Protein AF-A0A354Q808-F1 (afdb_monomer_lite)

Sequence (51 aa):
ELQALCTKHKLGGIIAPNFAIGAVLMMKYSQDAAKYFPHAEVIELHHDGKV

pLDDT: mean 92.52, std 9.15, range [53.0, 98.12]

Secondary structure (DSSP, 8-state):
-HHHHHHHHT------S---HHHHHHHHHHHHHTTT-S---------TT--

Radius of gyration: 16.97 Å; chains: 1; boundin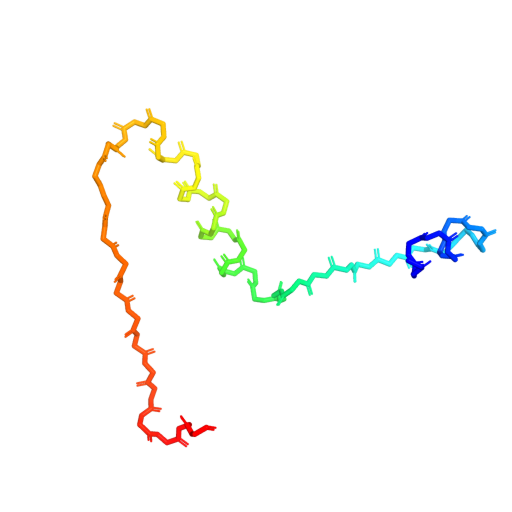g box: 41×23×38 Å

Structure (mmCIF, N/CA/C/O backbone):
data_AF-A0A354Q808-F1
#
_entry.id   AF-A0A354Q808-F1
#
loop_
_atom_site.group_PDB
_atom_site.id
_atom_site.type_symbol
_atom_site.label_atom_id
_atom_site.label_alt_id
_atom_site.label_comp_id
_atom_site.label_asym_id
_atom_site.label_entity_id
_atom_site.label_seq_id
_atom_site.pdbx_PDB_ins_code
_atom_site.Cartn_x
_atom_site.Cartn_y
_atom_site.Cartn_z
_atom_site.occupancy
_atom_site.B_iso_or_equiv
_atom_site.auth_seq_id
_atom_site.auth_comp_id
_atom_site.auth_asym_id
_atom_site.auth_atom_id
_atom_site.pdbx_PDB_model_num
ATOM 1 N N . GLU A 1 1 ? -16.166 -6.264 12.611 1.00 90.31 1 GLU A N 1
ATOM 2 C CA . GLU A 1 1 ? -16.585 -5.942 13.994 1.00 90.31 1 GLU A CA 1
ATOM 3 C C . GLU A 1 1 ? -16.092 -4.570 14.458 1.00 90.31 1 GLU A C 1
ATOM 5 O O . GLU A 1 1 ? -16.926 -3.704 14.691 1.00 90.31 1 GLU A O 1
ATOM 10 N N . LEU A 1 2 ? -14.774 -4.320 14.496 1.00 93.25 2 LEU A N 1
ATOM 11 C CA . LEU A 1 2 ? -14.200 -3.038 14.953 1.00 93.25 2 LEU A CA 1
ATOM 12 C C . LEU A 1 2 ? -14.777 -1.801 14.246 1.00 93.25 2 LEU A C 1
ATOM 14 O O . LEU A 1 2 ? -15.147 -0.838 14.907 1.00 93.25 2 LEU A O 1
ATOM 18 N N . GLN A 1 3 ? -14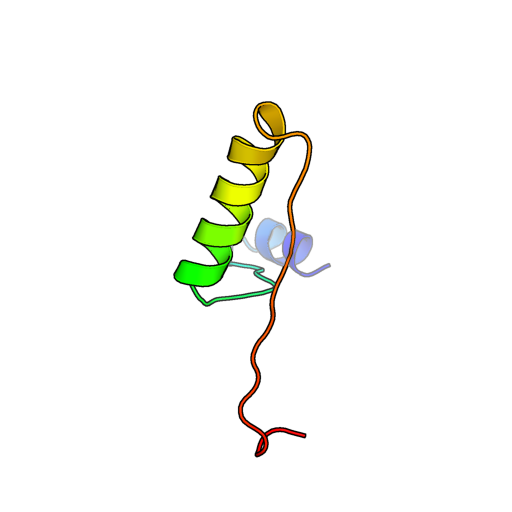.933 -1.846 12.920 1.00 94.19 3 GLN A N 1
ATOM 19 C CA . GLN A 1 3 ? -15.496 -0.722 12.164 1.00 94.19 3 GLN A CA 1
ATOM 20 C C . GLN A 1 3 ? -16.931 -0.381 12.597 1.00 94.19 3 GLN A C 1
ATOM 22 O O . GLN A 1 3 ? -17.257 0.789 12.766 1.00 94.19 3 GLN A O 1
ATOM 27 N N . ALA A 1 4 ? -17.763 -1.395 12.861 1.00 94.81 4 ALA A N 1
ATOM 28 C CA . ALA A 1 4 ? -19.135 -1.198 13.329 1.00 94.81 4 ALA A CA 1
ATOM 29 C C . ALA A 1 4 ? -19.177 -0.582 14.738 1.00 94.81 4 ALA A C 1
ATOM 31 O O . ALA A 1 4 ? -19.997 0.299 15.002 1.00 94.81 4 ALA A O 1
ATOM 32 N N . LEU A 1 5 ? -18.267 -0.995 15.628 1.00 96.00 5 LEU A N 1
ATOM 33 C CA . LEU A 1 5 ? -18.118 -0.400 16.958 1.00 96.00 5 LEU A CA 1
ATOM 34 C C . LEU A 1 5 ? -17.671 1.068 16.867 1.00 96.00 5 LEU A C 1
ATOM 36 O O . LEU A 1 5 ? -18.298 1.929 17.484 1.00 96.00 5 LEU A O 1
ATOM 40 N N . CYS A 1 6 ? -16.660 1.386 16.053 1.00 96.38 6 CYS A N 1
ATOM 41 C CA . CYS A 1 6 ? -16.209 2.765 15.838 1.00 96.38 6 CYS A CA 1
ATOM 42 C C . CYS A 1 6 ? -17.346 3.667 15.333 1.00 96.38 6 CYS A C 1
ATOM 44 O O . CYS A 1 6 ? -17.559 4.749 15.883 1.00 96.38 6 CYS A O 1
ATOM 46 N N . THR A 1 7 ? -18.138 3.200 14.362 1.00 95.31 7 THR A N 1
ATOM 47 C CA . THR A 1 7 ? -19.315 3.934 13.874 1.00 95.31 7 THR A CA 1
ATOM 48 C C . THR A 1 7 ? -20.360 4.136 14.974 1.00 95.31 7 THR A C 1
ATOM 50 O O . THR A 1 7 ? -20.826 5.260 15.164 1.00 95.31 7 THR A O 1
ATOM 53 N N . LYS A 1 8 ? -20.694 3.088 15.742 1.00 97.69 8 LYS A N 1
ATOM 54 C CA . LYS A 1 8 ? -21.663 3.163 16.852 1.00 97.69 8 LYS A CA 1
ATOM 55 C C . LYS A 1 8 ? -21.256 4.192 17.909 1.00 97.69 8 LYS A C 1
ATOM 57 O O . LYS A 1 8 ? -22.105 4.925 18.411 1.00 97.69 8 LYS A O 1
ATOM 62 N N . HIS A 1 9 ? -19.970 4.250 18.239 1.00 97.25 9 HIS A N 1
ATOM 63 C CA . HIS A 1 9 ? -19.439 5.129 19.281 1.00 97.25 9 HIS A CA 1
ATOM 64 C C . HIS A 1 9 ? -18.979 6.501 18.761 1.00 97.25 9 HIS A C 1
ATOM 66 O O . HIS A 1 9 ? -18.498 7.307 19.553 1.00 97.25 9 HIS A O 1
ATOM 72 N N . LYS A 1 10 ? -19.148 6.790 17.460 1.00 96.31 10 LYS A N 1
ATOM 73 C CA . LYS A 1 10 ? -18.656 8.013 16.795 1.00 96.31 10 LYS A CA 1
ATOM 74 C C . LYS A 1 10 ? -17.156 8.248 17.023 1.00 96.31 10 LYS A C 1
ATOM 76 O O . LYS A 1 10 ? -16.716 9.377 17.231 1.00 96.31 10 LYS A O 1
ATOM 81 N N . LEU A 1 11 ? -16.377 7.170 16.984 1.00 97.06 11 LEU A N 1
ATOM 82 C CA . LEU A 1 11 ? -14.927 7.199 17.143 1.00 97.06 11 LEU A CA 1
ATOM 83 C C . LEU A 1 11 ? -14.249 7.074 15.778 1.00 97.06 11 LEU A C 1
ATOM 85 O O . LEU A 1 11 ? -14.601 6.208 14.977 1.00 97.06 11 LEU A O 1
ATOM 89 N N . GLY A 1 12 ? -13.260 7.933 15.527 1.00 94.19 12 GLY A N 1
ATOM 90 C CA . GLY A 1 12 ? -12.358 7.792 14.386 1.00 94.19 12 GLY A CA 1
ATOM 91 C C . GLY A 1 12 ? -11.335 6.680 14.624 1.00 94.19 12 GLY A C 1
ATOM 92 O O . GLY A 1 12 ? -10.947 6.418 15.761 1.00 94.19 12 GLY A O 1
ATOM 93 N N . GLY A 1 13 ? -10.887 6.030 13.552 1.00 91.69 13 GLY A N 1
ATOM 94 C CA . GLY A 1 13 ? -9.864 4.991 13.622 1.00 91.69 13 GLY A CA 1
ATOM 95 C C . GLY A 1 13 ? -9.314 4.646 12.243 1.00 91.69 13 GLY A C 1
ATOM 96 O O . GLY A 1 13 ? -10.008 4.794 11.238 1.00 91.69 13 GLY A O 1
ATOM 97 N N . ILE A 1 14 ? -8.063 4.191 12.205 1.00 92.19 14 ILE A N 1
ATOM 98 C CA . ILE A 1 14 ? -7.402 3.717 10.987 1.00 92.19 14 ILE A CA 1
ATOM 99 C C . ILE A 1 14 ? -7.167 2.218 11.142 1.00 92.19 14 ILE A C 1
ATOM 101 O O . ILE A 1 14 ? -6.478 1.785 12.062 1.00 92.19 14 ILE A O 1
ATOM 105 N N . ILE A 1 15 ? -7.735 1.435 10.227 1.00 92.06 15 ILE A N 1
ATOM 106 C CA . ILE A 1 15 ? -7.447 0.008 10.091 1.00 92.06 15 ILE A CA 1
ATOM 107 C C . ILE A 1 15 ? -6.570 -0.127 8.854 1.00 92.06 15 ILE A C 1
ATOM 109 O O . ILE A 1 15 ? -7.042 0.067 7.735 1.00 92.06 15 ILE A O 1
ATOM 113 N N . ALA A 1 16 ? -5.290 -0.419 9.060 1.00 93.00 16 ALA A N 1
ATOM 114 C CA . ALA A 1 16 ? -4.327 -0.562 7.982 1.00 93.00 16 ALA A CA 1
ATOM 115 C C . ALA A 1 16 ? -3.515 -1.852 8.176 1.00 93.00 16 ALA A C 1
ATOM 117 O O . ALA A 1 16 ? -3.020 -2.089 9.278 1.00 93.00 16 ALA A O 1
ATOM 118 N N . PRO A 1 17 ? -3.347 -2.677 7.127 1.00 91.62 17 PRO A N 1
ATOM 119 C CA . PRO A 1 17 ? -2.489 -3.862 7.182 1.00 91.62 17 PRO A CA 1
ATOM 120 C C . PRO A 1 17 ? -0.996 -3.501 7.131 1.00 91.62 17 PRO A C 1
ATOM 122 O O . PRO A 1 17 ? -0.144 -4.338 7.408 1.00 91.62 17 PRO A O 1
ATOM 125 N N . ASN A 1 18 ? -0.672 -2.261 6.754 1.00 94.56 18 ASN A N 1
ATOM 126 C CA . ASN A 1 18 ? 0.682 -1.737 6.668 1.00 94.56 18 ASN A CA 1
ATOM 127 C C . ASN A 1 18 ? 0.661 -0.226 6.957 1.00 94.56 18 ASN A C 1
ATOM 129 O O . ASN A 1 18 ? -0.130 0.504 6.361 1.00 94.56 18 ASN A O 1
ATOM 133 N N . PHE A 1 19 ? 1.527 0.232 7.865 1.00 94.88 19 PHE A N 1
ATOM 134 C CA . PHE A 1 19 ? 1.657 1.645 8.250 1.00 94.88 19 PHE A CA 1
ATOM 135 C C . PHE A 1 19 ? 2.840 2.358 7.579 1.00 94.88 19 PHE A C 1
ATOM 137 O O . PHE A 1 19 ? 2.986 3.573 7.712 1.00 94.88 19 PHE A O 1
ATOM 144 N N . ALA A 1 20 ? 3.685 1.636 6.841 1.00 96.25 20 ALA A N 1
ATOM 145 C CA . ALA A 1 20 ? 4.764 2.235 6.076 1.00 96.25 20 ALA A CA 1
ATOM 146 C C . ALA A 1 20 ? 4.182 2.991 4.873 1.00 96.25 20 ALA A C 1
ATOM 148 O O . ALA A 1 20 ? 3.760 2.392 3.884 1.00 96.25 20 ALA A O 1
ATOM 149 N N . ILE A 1 21 ? 4.193 4.324 4.946 1.00 94.94 21 ILE A N 1
ATOM 150 C CA . ILE A 1 21 ? 3.638 5.209 3.909 1.00 94.94 21 ILE A CA 1
ATOM 151 C C . ILE A 1 21 ? 4.234 4.891 2.534 1.00 94.94 21 ILE A C 1
ATOM 153 O O . ILE A 1 21 ? 3.496 4.795 1.559 1.00 94.94 21 ILE A O 1
ATO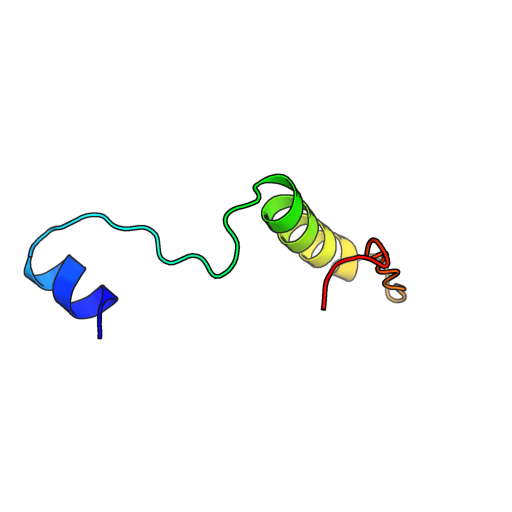M 157 N N . GLY A 1 22 ? 5.550 4.662 2.459 1.00 96.75 22 GLY A N 1
ATOM 158 C CA . GLY A 1 22 ? 6.221 4.293 1.211 1.00 96.75 22 GLY A CA 1
ATOM 159 C C . GLY A 1 22 ? 5.656 3.015 0.585 1.00 96.75 22 GLY A C 1
ATOM 160 O O . GLY A 1 22 ? 5.395 2.992 -0.613 1.00 96.75 22 GLY A O 1
ATOM 161 N N . ALA A 1 23 ? 5.379 1.986 1.392 1.00 95.25 23 ALA A N 1
ATOM 162 C CA . ALA A 1 23 ? 4.787 0.740 0.909 1.00 95.25 23 ALA A CA 1
ATOM 163 C C . ALA A 1 23 ? 3.333 0.940 0.453 1.00 95.25 23 ALA A C 1
ATOM 165 O O . ALA A 1 23 ? 2.933 0.415 -0.584 1.00 95.25 23 ALA A O 1
ATOM 166 N N . VAL A 1 24 ? 2.548 1.736 1.185 1.00 95.69 24 VAL A N 1
ATOM 167 C CA . VAL A 1 24 ? 1.163 2.068 0.804 1.00 95.69 24 VAL A CA 1
ATOM 168 C C . VAL A 1 24 ? 1.120 2.849 -0.512 1.00 95.69 24 VAL A C 1
ATOM 170 O O . VAL A 1 24 ? 0.323 2.524 -1.393 1.00 95.69 24 VAL A O 1
ATOM 173 N N . LEU A 1 25 ? 2.004 3.835 -0.680 1.00 97.19 25 LEU A N 1
ATOM 174 C CA . LEU A 1 25 ? 2.134 4.596 -1.924 1.00 97.19 25 LEU A CA 1
ATOM 175 C C . LEU A 1 25 ? 2.614 3.719 -3.083 1.00 97.19 25 LEU A C 1
ATOM 177 O O . LEU A 1 25 ? 2.050 3.807 -4.170 1.00 97.19 25 LEU A O 1
ATOM 181 N N . MET A 1 26 ? 3.597 2.845 -2.851 1.00 97.00 26 MET A N 1
ATOM 182 C CA . MET A 1 26 ? 4.052 1.867 -3.841 1.00 97.00 26 MET A CA 1
ATOM 183 C C . MET A 1 26 ? 2.881 1.008 -4.321 1.00 97.00 26 MET A C 1
ATOM 185 O O . MET A 1 26 ? 2.601 0.988 -5.513 1.00 97.00 26 MET A O 1
ATOM 189 N N . MET A 1 27 ? 2.134 0.379 -3.406 1.00 96.00 27 MET A N 1
ATOM 190 C CA . MET A 1 27 ? 0.967 -0.436 -3.765 1.00 96.00 27 MET A CA 1
ATOM 191 C C . MET A 1 27 ? -0.062 0.363 -4.575 1.00 96.00 27 MET A C 1
ATOM 193 O O . MET A 1 27 ? -0.560 -0.127 -5.590 1.00 96.00 27 MET A O 1
ATOM 197 N N . LYS A 1 28 ? -0.355 1.605 -4.166 1.00 97.25 28 LYS A N 1
ATOM 198 C CA . LYS A 1 28 ? -1.306 2.472 -4.871 1.00 97.25 28 LYS A CA 1
ATOM 199 C C . LYS A 1 28 ? -0.850 2.789 -6.299 1.00 97.25 28 LYS A C 1
ATOM 201 O O . LYS A 1 28 ? -1.633 2.631 -7.235 1.00 97.25 28 LYS A O 1
ATOM 206 N N . TYR A 1 29 ? 0.400 3.200 -6.487 1.00 97.44 29 TYR A N 1
ATOM 207 C CA . TYR A 1 29 ? 0.893 3.581 -7.810 1.00 97.44 29 TYR A CA 1
ATOM 208 C C . TYR A 1 29 ? 1.194 2.382 -8.708 1.00 97.44 29 TYR A C 1
ATOM 210 O O . TYR A 1 29 ? 0.977 2.475 -9.914 1.00 97.44 29 TYR A O 1
ATOM 218 N N . SER A 1 30 ? 1.593 1.236 -8.152 1.00 97.44 30 SER A N 1
ATOM 219 C CA . SER A 1 30 ? 1.691 -0.018 -8.905 1.00 97.44 30 SER A CA 1
ATOM 220 C C . SER A 1 30 ? 0.333 -0.427 -9.485 1.00 97.44 30 SER A C 1
ATOM 222 O O . SER A 1 30 ? 0.262 -0.804 -10.653 1.00 97.44 30 SER A O 1
ATOM 224 N N . GLN A 1 31 ? -0.760 -0.284 -8.722 1.00 96.62 31 GLN A N 1
ATOM 225 C CA . GLN A 1 31 ? -2.119 -0.527 -9.231 1.00 96.62 31 GLN A CA 1
ATOM 226 C C . GLN A 1 31 ? -2.512 0.449 -10.347 1.00 96.62 31 GLN A C 1
ATOM 228 O O . GLN A 1 31 ? -3.155 0.054 -11.320 1.00 96.62 31 GLN A O 1
ATOM 233 N N . ASP A 1 32 ? -2.135 1.723 -10.222 1.00 98.00 32 ASP A N 1
ATOM 234 C CA . ASP A 1 32 ? -2.425 2.721 -11.251 1.00 98.00 32 ASP A CA 1
ATOM 235 C C . ASP A 1 32 ? -1.614 2.459 -12.538 1.00 98.00 32 ASP A C 1
ATOM 237 O O . ASP A 1 32 ? -2.162 2.569 -13.637 1.00 98.00 32 ASP A O 1
ATOM 241 N N . ALA A 1 33 ? -0.348 2.046 -12.411 1.00 97.81 33 ALA A N 1
ATOM 242 C CA . ALA A 1 33 ? 0.543 1.716 -13.525 1.00 97.81 33 ALA A CA 1
ATOM 243 C C . ALA A 1 33 ? 0.149 0.418 -14.253 1.00 97.81 33 ALA A C 1
ATOM 245 O O . ALA A 1 33 ? 0.288 0.342 -15.475 1.00 97.81 33 ALA A O 1
ATOM 246 N N . ALA A 1 34 ? -0.405 -0.572 -13.546 1.00 97.44 34 ALA A N 1
ATOM 247 C CA . ALA A 1 34 ? -0.819 -1.860 -14.118 1.00 97.44 34 ALA A CA 1
ATOM 248 C C . ALA A 1 34 ? -1.834 -1.736 -15.274 1.00 97.44 34 ALA A C 1
ATOM 250 O O . ALA A 1 34 ? -1.958 -2.640 -16.095 1.00 97.44 34 ALA A O 1
ATOM 251 N N . LYS A 1 35 ? -2.535 -0.598 -15.381 1.00 97.31 35 LYS A N 1
ATOM 252 C CA . LYS A 1 35 ? -3.428 -0.283 -16.511 1.00 97.31 35 LYS A CA 1
ATOM 253 C C . LYS A 1 35 ? -2.687 -0.088 -17.838 1.00 97.31 35 LYS A C 1
ATOM 255 O O . LYS A 1 35 ? -3.300 -0.226 -18.891 1.00 97.31 35 LYS A O 1
ATOM 260 N N . TYR A 1 36 ? -1.405 0.267 -17.784 1.00 98.12 36 TYR A N 1
ATOM 261 C CA . TYR A 1 36 ? -0.588 0.625 -18.946 1.00 98.12 36 TYR A CA 1
ATOM 262 C C . TYR A 1 36 ? 0.547 -0.372 -19.203 1.00 98.12 36 TYR A C 1
ATOM 264 O O . TYR A 1 36 ? 1.001 -0.496 -20.338 1.00 98.12 36 TYR A O 1
ATOM 272 N N . PHE A 1 37 ? 0.993 -1.095 -18.171 1.00 97.19 37 PHE A N 1
ATOM 273 C CA . PHE A 1 37 ? 2.081 -2.067 -18.255 1.00 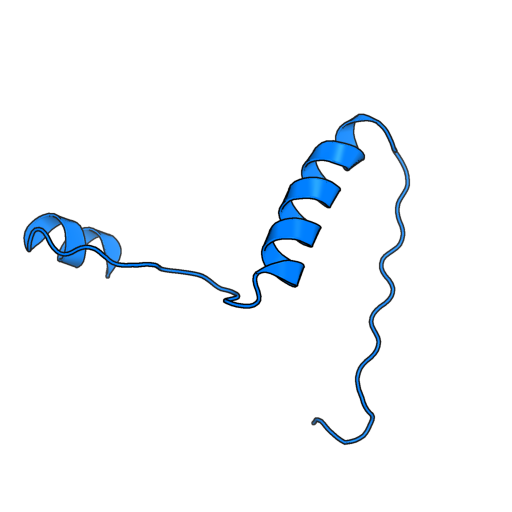97.19 37 PHE A CA 1
ATOM 274 C C . PHE A 1 37 ? 1.537 -3.488 -18.032 1.00 97.19 37 PHE A C 1
ATOM 276 O O . PHE A 1 37 ? 1.251 -3.850 -16.892 1.00 97.19 37 PHE A O 1
ATOM 283 N N . PRO A 1 38 ? 1.385 -4.308 -19.093 1.00 95.06 38 PRO A N 1
ATOM 284 C CA . PRO A 1 38 ? 0.775 -5.640 -18.993 1.00 95.06 38 PRO A CA 1
ATOM 285 C C . PRO A 1 38 ? 1.669 -6.680 -18.302 1.00 95.06 38 PRO A C 1
ATOM 287 O O . PRO A 1 38 ? 1.200 -7.759 -17.945 1.00 95.06 38 PRO A O 1
ATOM 290 N N . HIS A 1 39 ? 2.953 -6.369 -18.121 1.00 97.44 39 HIS A N 1
ATOM 291 C CA . HIS A 1 39 ? 3.934 -7.238 -17.486 1.00 97.44 39 HIS A CA 1
ATOM 292 C C . HIS A 1 39 ? 4.624 -6.491 -16.349 1.00 97.44 39 HIS A C 1
ATOM 294 O O . HIS A 1 39 ? 4.972 -5.318 -16.491 1.00 97.44 39 HIS A O 1
ATOM 300 N N . ALA A 1 40 ? 4.832 -7.187 -15.236 1.00 95.69 40 ALA A N 1
ATOM 301 C CA . ALA A 1 40 ? 5.546 -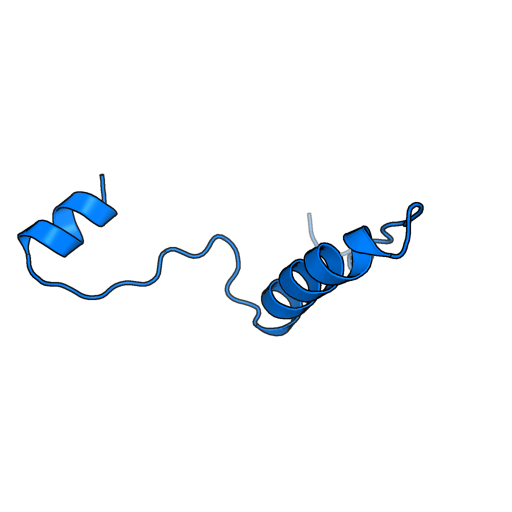6.686 -14.074 1.00 95.69 40 ALA A CA 1
ATOM 302 C C . ALA A 1 40 ? 6.247 -7.845 -13.358 1.00 95.69 40 ALA A C 1
ATOM 304 O O . ALA A 1 40 ? 5.812 -8.994 -13.445 1.00 95.69 40 ALA A O 1
ATOM 305 N N . GLU A 1 41 ? 7.307 -7.519 -12.628 1.00 96.50 41 GLU A N 1
ATOM 306 C CA . GLU A 1 41 ? 8.054 -8.432 -11.767 1.00 96.50 41 GLU A CA 1
ATOM 307 C C . GLU A 1 41 ? 8.154 -7.816 -10.368 1.00 96.50 41 GLU A C 1
ATOM 309 O O . GLU A 1 41 ? 8.219 -6.592 -10.223 1.00 96.50 41 GLU A O 1
ATOM 314 N N . VAL A 1 42 ? 8.141 -8.659 -9.337 1.00 94.56 42 VAL A N 1
ATOM 315 C CA . VAL A 1 42 ? 8.301 -8.244 -7.940 1.00 94.56 42 VAL A CA 1
ATOM 316 C C . VAL A 1 42 ? 9.582 -8.865 -7.406 1.00 94.56 42 VAL A C 1
ATOM 318 O O . VAL A 1 42 ? 9.746 -10.080 -7.458 1.0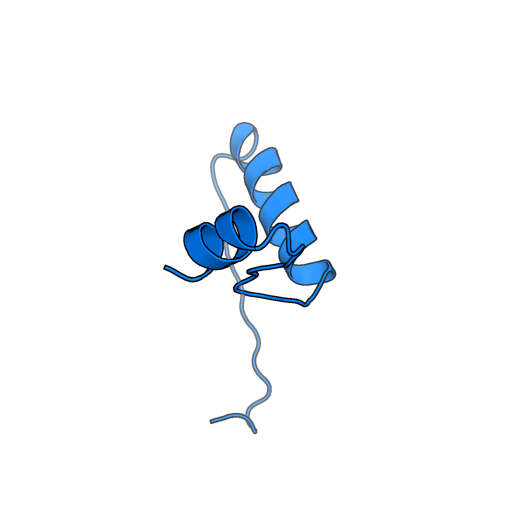0 94.56 42 VAL A O 1
ATOM 321 N N . ILE A 1 43 ? 10.469 -8.026 -6.875 1.00 94.50 43 ILE A N 1
ATOM 322 C CA . ILE A 1 43 ? 11.712 -8.443 -6.225 1.00 94.50 43 ILE A CA 1
ATOM 323 C C . ILE A 1 43 ? 11.627 -8.025 -4.761 1.00 94.50 43 ILE A C 1
ATOM 325 O O . ILE A 1 43 ? 11.351 -6.865 -4.456 1.00 94.50 43 ILE A O 1
ATOM 329 N N . GLU A 1 44 ? 11.876 -8.967 -3.859 1.00 93.31 44 GLU A N 1
ATOM 330 C CA . GLU A 1 44 ? 11.821 -8.752 -2.419 1.00 93.31 44 GLU A CA 1
ATOM 331 C C . GLU A 1 44 ? 13.181 -9.075 -1.798 1.00 93.31 44 GLU A C 1
ATOM 333 O O . GLU A 1 44 ? 13.735 -10.151 -2.015 1.00 93.31 44 GLU A O 1
ATOM 338 N N . LEU A 1 45 ? 13.729 -8.128 -1.034 1.00 90.31 45 LEU A N 1
ATOM 339 C CA . LEU A 1 45 ? 14.953 -8.327 -0.266 1.00 90.31 45 LEU A CA 1
ATOM 340 C C . LEU A 1 45 ? 14.633 -8.243 1.222 1.00 90.31 45 LEU A C 1
ATOM 342 O O . LEU A 1 45 ? 14.159 -7.220 1.718 1.00 90.31 45 LEU A O 1
ATOM 346 N N . HIS A 1 46 ? 14.984 -9.302 1.937 1.00 85.88 46 HIS A N 1
ATOM 347 C CA . HIS A 1 46 ? 15.021 -9.323 3.389 1.00 85.88 46 HIS A CA 1
ATOM 348 C C . HIS A 1 46 ? 16.476 -9.313 3.854 1.00 85.88 46 HIS A C 1
ATOM 350 O O . HIS A 1 46 ? 17.354 -9.840 3.179 1.00 85.88 46 HIS A O 1
ATOM 356 N N . HIS A 1 47 ? 16.745 -8.701 5.008 1.00 83.00 47 HIS A N 1
ATOM 357 C CA . HIS A 1 47 ? 18.032 -8.902 5.670 1.00 83.00 47 HIS A CA 1
ATOM 358 C C . HIS A 1 47 ? 18.026 -10.294 6.316 1.00 83.00 47 HIS A C 1
ATOM 360 O O . HIS A 1 47 ? 17.090 -10.596 7.058 1.00 83.00 47 HIS A O 1
ATOM 366 N N . ASP A 1 48 ? 19.083 -11.085 6.101 1.00 76.12 48 ASP A N 1
ATOM 367 C CA . ASP A 1 48 ? 19.234 -12.486 6.554 1.00 76.12 48 ASP A CA 1
ATOM 368 C C . ASP A 1 48 ? 19.015 -12.720 8.067 1.00 76.12 48 ASP A C 1
ATOM 370 O O . ASP A 1 48 ? 18.873 -13.854 8.513 1.00 76.12 48 ASP A O 1
ATOM 374 N N . GLY A 1 49 ? 18.977 -11.660 8.883 1.00 67.81 49 GLY A N 1
ATOM 375 C CA . GLY A 1 49 ? 18.786 -11.728 10.335 1.00 67.81 49 GLY A CA 1
ATOM 376 C C . GLY A 1 49 ? 17.335 -11.705 10.832 1.00 67.81 49 GLY A C 1
ATOM 377 O O . GLY A 1 49 ? 17.133 -11.660 12.046 1.00 67.81 49 GLY A O 1
ATOM 378 N N . LYS A 1 50 ? 16.326 -11.687 9.951 1.00 59.06 50 LYS A N 1
ATOM 379 C CA . LYS A 1 50 ? 14.911 -11.774 10.351 1.00 59.06 50 LYS A CA 1
ATOM 380 C C . LYS A 1 50 ? 14.317 -13.130 9.966 1.00 59.06 50 LYS A C 1
ATOM 382 O O . LYS A 1 50 ? 14.008 -13.352 8.800 1.00 59.06 50 LYS A O 1
ATOM 387 N N . VAL A 1 51 ? 14.154 -13.990 10.974 1.00 53.00 51 VAL A N 1
ATOM 388 C CA . VAL A 1 51 ? 13.224 -15.133 10.969 1.00 53.00 51 VAL A CA 1
ATOM 389 C C . VAL A 1 51 ? 11.824 -14.629 11.301 1.00 53.00 51 VAL A C 1
ATOM 391 O O . VAL A 1 51 ? 11.730 -13.729 12.171 1.00 53.00 51 VAL A O 1
#

Foldseek 3Di:
DVVVVCVVVVHDDDDDPDPPPVVVVVVVVVVVCCVPDVDDDDDDDDDPPDD